Protein AF-A0A060BT10-F1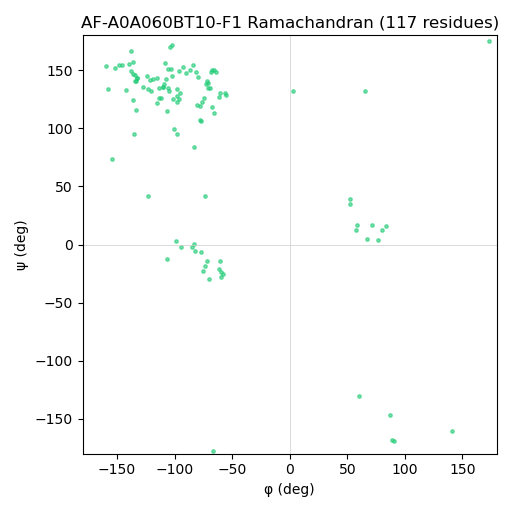 (afdb_monomer)

Secondary structure (DSSP, 8-state):
-B--TTSPPBEEEEE-SSTT-PPEEEEEE---BTTB---EEEEEEE-TTS-EEEEEEEE-GGG-EEEEEEEEEEETTEEEESSTTSPPPSS----S-----S--SS----S-SSS----

Structure (mmCIF, N/CA/C/O backbone):
data_AF-A0A060BT10-F1
#
_entry.id   AF-A0A060BT10-F1
#
loop_
_atom_site.group_PDB
_atom_site.id
_atom_site.type_symbol
_atom_site.label_atom_id
_atom_site.label_alt_id
_atom_site.label_comp_id
_atom_site.label_asym_id
_atom_site.label_entity_id
_atom_site.label_seq_id
_atom_site.pdbx_PDB_ins_code
_atom_site.Cartn_x
_atom_site.Cartn_y
_atom_site.Cartn_z
_atom_site.occupancy
_atom_site.B_iso_or_equiv
_atom_site.auth_seq_id
_atom_site.auth_comp_id
_atom_site.auth_asym_id
_atom_site.auth_atom_id
_atom_site.pdbx_PDB_model_num
ATOM 1 N N . PHE A 1 1 ? 1.376 4.383 9.179 1.00 73.88 1 PHE A N 1
ATOM 2 C CA . PHE A 1 1 ? 2.711 3.749 9.139 1.00 73.88 1 PHE A CA 1
ATOM 3 C C . PHE A 1 1 ? 3.290 3.693 10.546 1.00 73.88 1 PHE A C 1
ATOM 5 O O . PHE A 1 1 ? 3.065 4.625 11.306 1.00 73.88 1 PHE A O 1
ATOM 12 N N . SER A 1 2 ? 3.991 2.621 10.913 1.00 83.62 2 SER A N 1
ATOM 13 C CA . SER A 1 2 ? 4.729 2.526 12.177 1.00 83.62 2 SER A CA 1
ATOM 14 C C . SER A 1 2 ? 6.029 1.768 11.939 1.00 83.62 2 SER A C 1
ATOM 16 O O . SER A 1 2 ? 6.020 0.706 11.321 1.00 83.62 2 SER A O 1
ATOM 18 N N . TRP A 1 3 ? 7.133 2.310 12.446 1.00 82.75 3 TRP A N 1
ATOM 19 C CA . TRP A 1 3 ? 8.429 1.645 12.445 1.00 82.75 3 TRP A CA 1
ATOM 20 C C . TRP A 1 3 ? 9.073 1.828 13.820 1.00 82.75 3 TRP A C 1
ATOM 22 O O . TRP A 1 3 ? 9.624 2.888 14.105 1.00 82.75 3 TRP A O 1
ATOM 32 N N . PRO A 1 4 ? 8.909 0.853 14.726 1.00 82.56 4 PRO A N 1
ATOM 33 C CA . PRO A 1 4 ? 9.559 0.891 16.030 1.00 82.56 4 PRO A CA 1
ATOM 34 C C . PRO A 1 4 ? 11.079 0.752 15.885 1.00 82.56 4 PRO A C 1
ATOM 36 O O . PRO A 1 4 ? 11.542 0.051 14.983 1.00 82.56 4 PRO A O 1
ATOM 39 N N . ASN A 1 5 ? 11.850 1.346 16.801 1.00 79.25 5 ASN A N 1
ATOM 40 C CA . ASN A 1 5 ? 13.296 1.109 16.875 1.00 79.25 5 ASN A CA 1
ATOM 41 C C . ASN A 1 5 ? 13.574 -0.397 16.999 1.00 79.25 5 ASN A C 1
ATOM 43 O O . ASN A 1 5 ? 12.969 -1.066 17.835 1.00 79.25 5 ASN A O 1
ATOM 47 N N . HIS A 1 6 ? 14.457 -0.919 16.141 1.00 76.12 6 HIS A N 1
ATOM 48 C CA . HIS A 1 6 ? 14.767 -2.355 16.004 1.00 76.12 6 HIS A CA 1
ATOM 49 C C . HIS A 1 6 ? 13.564 -3.259 15.668 1.00 76.12 6 HIS A C 1
ATOM 51 O O . HIS A 1 6 ? 13.656 -4.481 15.754 1.00 76.12 6 HIS A O 1
ATOM 57 N N 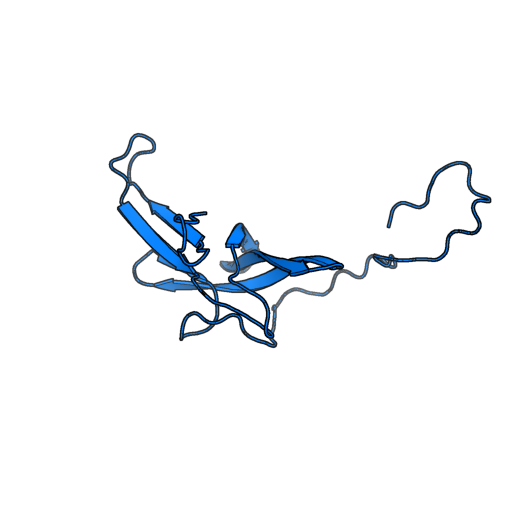. GLY A 1 7 ? 12.429 -2.672 15.285 1.00 81.62 7 GLY A N 1
ATOM 58 C CA . GLY A 1 7 ? 11.197 -3.383 14.986 1.00 81.62 7 GLY A CA 1
ATOM 59 C C . GLY A 1 7 ? 10.935 -3.539 13.495 1.00 81.62 7 GLY A C 1
ATOM 60 O O . GLY A 1 7 ? 11.582 -2.941 12.632 1.00 81.62 7 GLY A O 1
ATOM 61 N N . LYS A 1 8 ? 9.906 -4.331 13.202 1.00 86.00 8 LYS A N 1
ATOM 62 C CA . LYS A 1 8 ? 9.379 -4.506 11.853 1.00 86.00 8 LYS A CA 1
ATOM 63 C C . LYS A 1 8 ? 8.665 -3.236 11.402 1.00 86.00 8 LYS A C 1
ATOM 65 O O . LYS A 1 8 ? 7.871 -2.651 12.146 1.00 86.00 8 LYS A O 1
ATOM 70 N N . ARG A 1 9 ? 8.935 -2.819 10.169 1.00 86.56 9 ARG A N 1
ATOM 71 C CA . ARG A 1 9 ? 8.146 -1.786 9.499 1.00 86.56 9 ARG A CA 1
ATOM 72 C C . ARG A 1 9 ? 6.758 -2.364 9.194 1.00 86.56 9 ARG A C 1
ATOM 74 O O . ARG A 1 9 ? 6.634 -3.510 8.778 1.00 86.56 9 ARG A O 1
ATOM 81 N N . ARG A 1 10 ? 5.709 -1.587 9.469 1.00 90.69 10 ARG A N 1
ATOM 82 C CA . ARG A 1 10 ? 4.317 -2.044 9.355 1.00 90.69 10 ARG A CA 1
ATOM 83 C C . ARG A 1 10 ? 3.354 -0.933 8.973 1.00 90.69 10 ARG A C 1
ATOM 85 O O . ARG A 1 10 ? 3.556 0.248 9.289 1.00 90.69 10 ARG A O 1
ATOM 92 N N . GLN A 1 11 ? 2.248 -1.324 8.357 1.00 92.50 11 GLN A N 1
ATOM 93 C CA . GLN A 1 11 ? 1.109 -0.448 8.137 1.00 92.50 11 GLN A CA 1
ATOM 94 C C . GLN A 1 11 ? 0.086 -0.644 9.258 1.00 92.50 11 GLN A C 1
ATOM 96 O O . GLN A 1 11 ? -0.300 -1.759 9.604 1.00 92.50 11 GLN A O 1
ATOM 101 N N . VAL A 1 12 ? -0.353 0.473 9.830 1.00 93.62 12 VAL A N 1
ATOM 102 C CA . VAL A 1 12 ? -1.370 0.515 10.881 1.00 93.62 12 VAL A CA 1
ATOM 103 C C . VAL A 1 12 ? -2.536 1.365 10.408 1.00 93.62 12 VAL A C 1
ATOM 105 O O . VAL A 1 12 ? -2.316 2.387 9.753 1.00 93.62 12 VAL A O 1
ATOM 108 N N . CYS A 1 13 ? -3.743 0.933 10.746 1.00 95.06 13 CYS A N 1
ATOM 109 C CA . CYS A 1 13 ? -4.977 1.677 10.555 1.00 95.06 13 CYS A CA 1
ATOM 110 C C . CYS A 1 13 ? -5.486 2.135 11.921 1.00 95.06 13 CYS A C 1
ATOM 112 O O . CYS A 1 13 ? -5.423 1.375 12.892 1.00 95.06 13 CYS A O 1
ATOM 114 N N . TYR A 1 14 ? -5.966 3.374 11.974 1.00 94.69 14 TYR A N 1
ATOM 115 C CA . TYR A 1 14 ? -6.664 3.927 13.122 1.00 94.69 14 TYR A CA 1
ATOM 116 C C . TYR A 1 14 ? -8.116 4.182 12.720 1.00 94.69 14 TYR A C 1
ATOM 118 O O . TYR A 1 14 ? -8.352 4.722 11.639 1.00 94.69 14 TYR A O 1
ATOM 126 N N . ARG A 1 15 ? -9.073 3.796 13.565 1.00 94.94 15 ARG A N 1
ATOM 127 C CA . ARG A 1 15 ? -10.515 3.941 13.309 1.00 94.94 15 ARG A CA 1
ATOM 128 C C . ARG A 1 15 ? -11.205 4.521 14.539 1.00 94.94 15 ARG A C 1
ATOM 130 O O . ARG A 1 15 ? -10.861 4.145 15.654 1.00 94.94 15 ARG A O 1
ATOM 137 N N . ALA A 1 16 ? -12.162 5.414 14.326 1.00 95.19 16 ALA A N 1
ATOM 138 C CA . ALA A 1 16 ? -12.998 6.004 15.364 1.00 95.19 16 ALA A CA 1
ATOM 139 C C . ALA A 1 16 ? -14.359 6.388 14.773 1.00 95.19 16 ALA A C 1
ATOM 141 O O . ALA A 1 16 ? -14.430 6.744 13.597 1.00 95.19 16 ALA A O 1
ATOM 142 N N . ASP A 1 17 ? -15.408 6.388 15.596 1.00 95.31 17 ASP A N 1
ATOM 143 C CA . ASP A 1 17 ? -16.744 6.849 15.181 1.00 95.31 17 ASP A CA 1
ATOM 144 C C . ASP A 1 17 ? -16.830 8.380 15.093 1.00 95.31 17 ASP A C 1
ATOM 146 O O . ASP A 1 17 ? -17.670 8.940 14.390 1.00 95.31 17 ASP A O 1
ATOM 150 N N . LYS A 1 18 ? -15.946 9.079 15.814 1.00 96.12 18 LYS A N 1
ATOM 151 C CA . LYS A 1 18 ? -15.783 10.533 15.763 1.00 96.12 18 LYS A CA 1
ATOM 152 C C . LYS A 1 18 ? -14.375 10.855 15.306 1.00 96.12 18 LYS A C 1
ATOM 154 O O . LYS A 1 18 ? -13.418 10.238 15.762 1.00 96.12 18 LYS A O 1
ATOM 159 N N . ILE A 1 19 ? -14.226 11.900 14.497 1.00 94.19 19 ILE A N 1
ATOM 160 C CA . ILE A 1 19 ? -12.904 12.368 14.057 1.00 94.19 19 ILE A CA 1
ATOM 161 C C . ILE A 1 19 ? -11.999 12.787 15.231 1.00 94.19 19 ILE A C 1
ATOM 163 O O . ILE A 1 19 ? -10.776 12.749 15.126 1.00 94.19 19 ILE A O 1
ATOM 167 N N . THR A 1 20 ? -12.585 13.142 16.376 1.00 96.75 20 THR A N 1
ATOM 168 C CA . THR A 1 20 ? -11.869 13.463 17.618 1.00 96.75 20 THR A CA 1
ATOM 169 C C . THR A 1 20 ? -11.524 12.235 18.467 1.00 96.75 20 THR A C 1
ATOM 171 O O . THR A 1 20 ? -10.865 12.374 19.494 1.00 96.75 20 THR A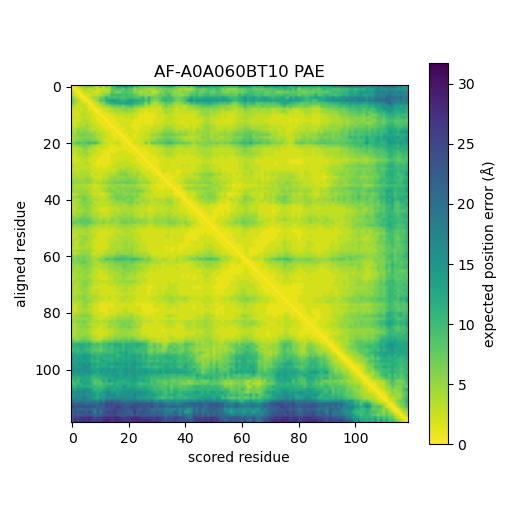 O 1
ATOM 174 N N . GLY A 1 21 ? -11.929 11.036 18.049 1.00 94.94 21 GLY A N 1
ATOM 175 C CA . GLY A 1 21 ? -11.677 9.790 18.759 1.00 94.94 21 GLY A CA 1
ATOM 176 C C . GLY A 1 21 ? -12.753 9.421 19.793 1.00 94.94 21 GLY A C 1
ATOM 177 O O . GLY A 1 21 ? -13.831 10.024 19.826 1.00 94.94 21 GLY A O 1
ATOM 178 N N . PRO A 1 22 ? -12.468 8.421 20.647 1.00 96.38 22 PRO A N 1
ATOM 179 C CA . PRO A 1 22 ? -11.195 7.696 20.759 1.00 96.38 22 PRO A CA 1
ATOM 180 C C . PRO A 1 22 ? -10.893 6.821 19.532 1.00 96.38 22 PRO A C 1
ATOM 182 O O . PRO A 1 22 ? -11.806 6.316 18.888 1.00 96.38 22 PRO A O 1
ATOM 185 N N . TYR A 1 23 ? -9.606 6.656 19.209 1.00 96.56 23 TYR A N 1
ATOM 186 C CA . TYR A 1 23 ? -9.158 5.837 18.079 1.00 96.56 23 TYR A CA 1
ATOM 187 C C . TYR A 1 23 ? -8.722 4.443 18.526 1.00 96.56 23 TYR A C 1
ATOM 189 O O . TYR A 1 23 ? -7.828 4.294 19.360 1.00 96.56 23 TYR A O 1
ATOM 197 N N . GLU A 1 24 ? -9.281 3.425 17.885 1.00 96.81 24 GLU A N 1
ATOM 198 C CA . GLU A 1 24 ? -8.762 2.062 17.900 1.00 96.81 24 GLU A CA 1
ATOM 199 C C . GLU A 1 24 ? -7.629 1.930 16.881 1.00 96.81 24 GLU A C 1
ATOM 201 O O . GLU A 1 24 ? -7.652 2.572 15.831 1.00 96.81 24 GLU A O 1
ATOM 206 N N . LYS A 1 25 ? -6.646 1.069 17.158 1.00 94.62 25 LYS A N 1
ATOM 207 C CA . LYS A 1 25 ? -5.487 0.832 16.288 1.00 94.62 25 LYS A CA 1
ATOM 208 C C . LYS A 1 25 ? -5.391 -0.642 15.918 1.00 94.62 25 LYS A C 1
ATOM 210 O O . LYS A 1 25 ? -5.385 -1.493 16.803 1.00 94.62 25 LYS A O 1
ATOM 215 N N . LYS A 1 26 ? -5.160 -0.936 14.637 1.00 95.88 26 LYS A N 1
ATOM 216 C CA . LYS A 1 26 ? -4.855 -2.291 14.153 1.00 95.88 26 LYS A CA 1
ATOM 217 C C . LYS A 1 26 ? -3.660 -2.303 13.208 1.00 95.88 26 LYS A C 1
ATOM 219 O O . LYS A 1 26 ? -3.471 -1.376 12.421 1.00 95.88 26 LYS A O 1
ATOM 224 N N . VAL A 1 27 ? -2.844 -3.354 13.284 1.00 94.81 27 VAL A N 1
ATOM 225 C CA . VAL A 1 27 ? -1.831 -3.651 12.260 1.00 94.81 27 VAL A CA 1
ATOM 226 C C . VAL A 1 27 ? -2.550 -4.291 11.079 1.00 94.81 27 VAL A C 1
ATOM 228 O O . VAL A 1 27 ? -3.191 -5.324 11.240 1.00 94.81 27 VAL A O 1
ATOM 231 N N . ILE A 1 28 ? -2.473 -3.651 9.914 1.00 95.06 28 ILE A N 1
ATOM 232 C CA . ILE A 1 28 ? -3.156 -4.105 8.694 1.00 95.06 28 ILE A CA 1
ATOM 233 C C . ILE A 1 28 ? -2.198 -4.712 7.663 1.00 95.06 28 ILE A C 1
ATOM 235 O O . ILE A 1 28 ? -2.661 -5.319 6.705 1.00 95.06 28 ILE A O 1
ATOM 239 N N . MET A 1 29 ? -0.886 -4.533 7.855 1.00 93.31 29 MET A N 1
ATOM 240 C CA . MET A 1 29 ? 0.181 -5.157 7.070 1.00 93.31 29 MET A CA 1
ATOM 241 C C . MET A 1 29 ? 1.480 -5.168 7.873 1.00 93.31 29 MET A C 1
ATOM 243 O O . MET A 1 29 ? 1.867 -4.134 8.423 1.00 93.31 29 MET A O 1
ATOM 247 N N . GLU A 1 30 ? 2.174 -6.298 7.891 1.00 93.69 30 GLU A N 1
ATOM 248 C CA . GLU A 1 30 ? 3.516 -6.451 8.457 1.00 93.69 30 GLU A CA 1
ATOM 249 C C . GLU A 1 30 ? 4.205 -7.619 7.742 1.00 93.69 30 GLU A C 1
ATOM 251 O O . GLU A 1 30 ? 4.323 -8.710 8.289 1.00 93.69 30 GLU A O 1
ATOM 256 N N . ASP A 1 31 ? 4.616 -7.396 6.493 1.00 93.56 31 ASP A N 1
ATOM 257 C CA . ASP A 1 31 ? 5.179 -8.454 5.653 1.00 93.56 31 ASP A CA 1
ATOM 258 C C . ASP A 1 31 ? 6.450 -8.013 4.927 1.00 93.56 31 ASP A C 1
ATOM 260 O O . ASP A 1 31 ? 6.542 -6.878 4.450 1.00 93.56 31 ASP A O 1
ATOM 264 N N . SER A 1 32 ? 7.416 -8.927 4.842 1.00 92.00 32 SER A N 1
ATOM 265 C CA . SER A 1 32 ? 8.614 -8.822 4.008 1.00 92.00 32 SER A CA 1
ATOM 266 C C . SER A 1 32 ? 8.394 -9.594 2.716 1.00 92.00 32 SER A C 1
ATOM 268 O O . SER A 1 32 ? 7.986 -10.749 2.751 1.00 92.00 32 SER A O 1
ATOM 270 N N . TYR A 1 33 ? 8.736 -9.002 1.578 1.00 93.94 33 TYR A N 1
ATOM 271 C CA . TYR A 1 33 ? 8.378 -9.564 0.281 1.00 93.94 33 TYR A CA 1
ATOM 272 C C . TYR A 1 33 ? 9.570 -9.589 -0.678 1.00 93.94 33 TYR A C 1
ATOM 274 O O . TYR A 1 33 ? 10.383 -8.665 -0.687 1.00 93.94 33 TYR A O 1
ATOM 282 N N . ALA A 1 34 ? 9.661 -10.638 -1.502 1.00 91.75 34 ALA A N 1
ATOM 283 C CA . ALA A 1 34 ? 10.676 -10.801 -2.549 1.00 91.75 34 ALA A CA 1
ATOM 284 C C . ALA A 1 34 ? 12.136 -10.631 -2.067 1.00 91.75 34 ALA A C 1
ATOM 286 O O . ALA A 1 34 ? 12.970 -10.090 -2.787 1.00 91.75 34 ALA A O 1
ATOM 287 N N . GLY A 1 35 ? 12.441 -11.063 -0.838 1.00 91.56 35 GLY A N 1
ATOM 288 C CA . GLY A 1 35 ? 13.781 -10.947 -0.244 1.00 91.56 35 GLY A CA 1
ATOM 289 C C . GLY A 1 35 ? 14.146 -9.547 0.264 1.00 91.56 35 GLY A C 1
ATOM 290 O O . GLY A 1 35 ? 15.258 -9.350 0.745 1.00 91.56 35 GLY A O 1
ATOM 291 N N . PHE A 1 36 ? 13.223 -8.583 0.200 1.00 92.44 36 PHE A N 1
ATOM 292 C CA . PHE A 1 36 ? 13.418 -7.218 0.686 1.00 92.44 36 PHE A CA 1
ATOM 293 C C . PHE A 1 36 ? 12.663 -6.969 1.996 1.00 92.44 36 PHE A C 1
ATOM 295 O O . PHE A 1 36 ? 11.611 -7.577 2.241 1.00 92.44 36 PHE A O 1
ATOM 302 N N . PRO A 1 37 ? 13.168 -6.061 2.851 1.00 90.50 37 PRO A N 1
ATOM 303 C CA . PRO A 1 37 ? 12.545 -5.784 4.132 1.00 90.50 37 PRO A CA 1
ATOM 304 C C . PRO A 1 37 ? 11.149 -5.184 3.950 1.00 90.50 37 PRO A C 1
ATOM 306 O O . PRO A 1 37 ? 10.869 -4.485 2.980 1.00 90.50 37 PRO A O 1
ATOM 309 N N . TYR A 1 38 ? 10.300 -5.508 4.920 1.00 89.56 38 TYR A N 1
ATOM 310 C CA . TYR A 1 38 ? 8.986 -4.961 5.248 1.00 89.56 38 TYR A CA 1
ATOM 311 C C . TYR A 1 38 ? 8.386 -3.864 4.354 1.00 89.56 38 TYR A C 1
ATOM 313 O O . TYR A 1 38 ? 8.972 -2.804 4.131 1.00 89.56 38 TYR A O 1
ATOM 321 N N . VAL A 1 39 ? 7.126 -4.049 3.975 1.00 89.62 39 VAL A N 1
ATOM 322 C CA . VAL A 1 39 ? 6.352 -3.048 3.231 1.00 89.62 39 VAL A CA 1
ATOM 323 C C . VAL A 1 39 ? 5.665 -2.044 4.163 1.00 89.62 39 VAL A C 1
ATOM 325 O O . VAL A 1 39 ? 5.294 -2.345 5.299 1.00 89.62 39 VAL A O 1
ATOM 328 N N . GLY A 1 40 ? 5.462 -0.814 3.698 1.00 90.31 40 GLY A N 1
ATOM 329 C CA . GLY A 1 40 ? 4.659 0.170 4.428 1.00 90.31 40 GLY A CA 1
ATOM 330 C C . GLY A 1 40 ? 4.705 1.546 3.783 1.00 90.31 40 GLY A C 1
ATOM 331 O O . GLY A 1 40 ? 5.493 1.758 2.871 1.00 90.31 40 GLY A O 1
ATOM 332 N N . GLN A 1 41 ? 3.926 2.496 4.311 1.00 87.19 41 GLN A N 1
ATOM 333 C CA . GLN A 1 41 ? 3.713 3.827 3.722 1.00 87.19 41 GLN A CA 1
ATOM 334 C C . GLN A 1 41 ? 2.988 3.741 2.371 1.00 87.19 41 GLN A C 1
ATOM 336 O O . GLN A 1 41 ? 3.344 2.950 1.506 1.00 87.19 41 GLN A O 1
ATOM 341 N N . GLY A 1 42 ? 1.957 4.565 2.202 1.00 91.50 42 GLY A N 1
ATOM 342 C CA . GLY A 1 42 ? 1.080 4.528 1.038 1.00 91.50 42 GLY A CA 1
ATOM 343 C C . GLY A 1 42 ? -0.370 4.779 1.430 1.00 91.50 42 GLY A C 1
ATOM 344 O O . GLY A 1 42 ? -0.636 5.307 2.515 1.00 91.50 42 GLY A O 1
ATOM 345 N N . CYS A 1 43 ? -1.289 4.381 0.561 1.00 92.94 43 CYS A N 1
ATOM 346 C CA . CYS A 1 43 ? -2.724 4.587 0.727 1.00 92.94 43 CYS A CA 1
ATOM 347 C C . CYS A 1 43 ? -3.521 3.344 0.317 1.00 92.94 43 CYS A C 1
ATOM 349 O O . CYS A 1 43 ? -2.990 2.420 -0.304 1.00 92.94 43 CYS A O 1
ATOM 351 N N . ILE A 1 44 ? -4.800 3.337 0.691 1.00 94.44 44 ILE A N 1
ATOM 352 C CA . ILE A 1 44 ? -5.802 2.458 0.091 1.00 94.44 44 ILE A CA 1
ATOM 353 C C . ILE A 1 44 ? -6.644 3.277 -0.886 1.00 94.44 44 ILE A C 1
ATOM 355 O O . ILE A 1 44 ? -6.878 4.462 -0.648 1.00 94.44 44 ILE A O 1
ATOM 359 N N . ILE A 1 45 ? -7.058 2.645 -1.973 1.00 94.19 45 ILE A N 1
ATOM 360 C CA . ILE A 1 45 ? -7.882 3.219 -3.036 1.00 94.19 45 ILE A CA 1
ATOM 361 C C . ILE A 1 45 ? -8.992 2.229 -3.377 1.00 94.19 45 ILE A C 1
ATOM 363 O O . ILE A 1 45 ? -8.775 1.017 -3.310 1.00 94.19 45 ILE A O 1
ATOM 367 N N . ASP A 1 46 ? -10.161 2.733 -3.740 1.00 94.19 46 ASP A N 1
ATOM 368 C CA . ASP A 1 46 ? -11.283 1.944 -4.229 1.00 94.19 46 ASP A CA 1
ATOM 369 C C . ASP A 1 46 ? -11.511 2.158 -5.729 1.00 94.19 46 ASP A C 1
ATOM 371 O O . ASP A 1 46 ? -11.090 3.155 -6.321 1.00 94.19 46 ASP A O 1
ATOM 375 N N . ASP A 1 47 ? -12.143 1.173 -6.365 1.00 91.12 47 ASP A N 1
ATOM 376 C CA . ASP A 1 47 ? -12.655 1.298 -7.724 1.00 91.12 47 ASP A CA 1
ATOM 377 C C . ASP A 1 47 ? -14.181 1.471 -7.755 1.00 91.12 47 ASP A C 1
ATOM 379 O O . ASP A 1 47 ? -14.889 1.272 -6.768 1.00 91.12 47 ASP A O 1
ATOM 383 N N . LYS A 1 48 ? -14.714 1.797 -8.939 1.00 90.62 48 LYS A N 1
ATOM 384 C CA . LYS A 1 48 ? -16.159 1.976 -9.165 1.00 90.62 48 LYS A CA 1
ATOM 385 C C . LYS A 1 48 ? -17.009 0.724 -8.892 1.00 90.62 48 LYS A C 1
ATOM 387 O O . LYS A 1 48 ? -18.230 0.827 -8.857 1.00 90.62 48 LYS A O 1
ATOM 392 N N . ASN A 1 49 ? -16.383 -0.446 -8.767 1.00 90.25 49 ASN A N 1
ATOM 393 C CA . ASN A 1 49 ? -17.046 -1.720 -8.508 1.00 90.25 49 ASN A CA 1
ATOM 394 C C . ASN A 1 49 ? -16.990 -2.095 -7.014 1.00 90.25 49 ASN A C 1
ATOM 396 O O . ASN A 1 49 ? -17.448 -3.173 -6.643 1.00 90.25 49 ASN A O 1
ATOM 400 N N . GLY A 1 50 ? -16.428 -1.230 -6.160 1.00 91.19 50 GLY A N 1
ATOM 401 C CA . GLY A 1 50 ? -16.304 -1.459 -4.723 1.00 91.19 50 GLY A CA 1
ATOM 402 C C . GLY A 1 50 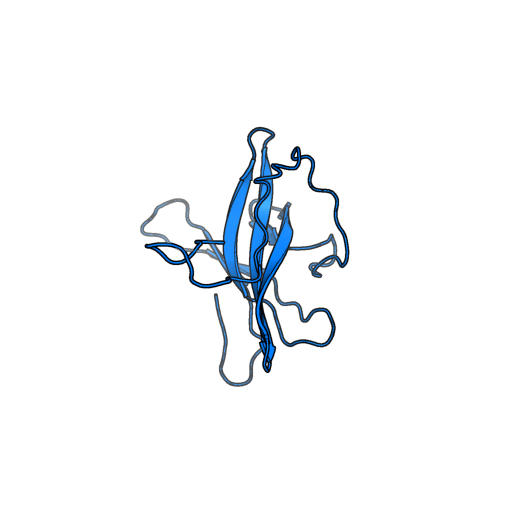? -15.141 -2.371 -4.326 1.00 91.19 50 GLY A C 1
ATOM 403 O O . GLY A 1 50 ? -15.081 -2.796 -3.170 1.00 91.19 50 GLY A O 1
ATOM 404 N N . ASN A 1 51 ? -14.209 -2.677 -5.238 1.00 93.00 51 ASN A N 1
ATOM 405 C CA . ASN A 1 51 ? -12.978 -3.369 -4.859 1.00 93.00 51 ASN A CA 1
ATOM 406 C C . ASN A 1 51 ? -11.989 -2.372 -4.261 1.00 93.00 51 ASN A C 1
ATOM 408 O O . ASN A 1 51 ? -11.877 -1.241 -4.728 1.00 93.00 51 ASN A O 1
ATOM 412 N N . TRP A 1 52 ? -11.228 -2.821 -3.267 1.00 94.69 52 TRP A N 1
ATOM 413 C CA . TRP A 1 52 ? -10.232 -2.003 -2.587 1.00 94.69 52 TRP A CA 1
ATOM 414 C C . TRP A 1 52 ? -8.825 -2.545 -2.822 1.00 94.69 52 TRP A C 1
ATOM 416 O O . TRP A 1 52 ? -8.596 -3.757 -2.813 1.00 94.69 52 TRP A O 1
ATOM 426 N N . TYR A 1 53 ? -7.866 -1.635 -2.961 1.00 94.19 53 TYR A N 1
ATOM 427 C CA . TYR A 1 53 ? -6.465 -1.950 -3.204 1.00 94.19 53 TYR A CA 1
ATOM 428 C C . TYR A 1 53 ? -5.561 -1.089 -2.332 1.00 94.19 53 TYR A C 1
ATOM 430 O O . TYR A 1 53 ? -5.864 0.065 -2.044 1.00 94.19 53 TYR A O 1
ATOM 438 N N . GLY A 1 54 ? -4.430 -1.647 -1.917 1.00 94.31 54 GLY A N 1
ATOM 439 C CA . GLY A 1 54 ? -3.364 -0.914 -1.255 1.00 94.31 54 GLY A CA 1
ATOM 440 C C . GLY A 1 54 ? -2.239 -0.619 -2.227 1.00 94.31 54 GLY A C 1
ATOM 441 O O . GLY A 1 54 ? -1.682 -1.552 -2.803 1.00 94.31 54 GLY A O 1
ATOM 442 N N . LEU A 1 55 ? -1.878 0.656 -2.355 1.00 94.38 55 LEU A N 1
ATOM 443 C CA . LEU A 1 55 ? -0.664 1.096 -3.032 1.00 94.38 55 LEU A CA 1
ATOM 444 C C . LEU A 1 55 ? 0.384 1.424 -1.966 1.00 94.38 55 LEU A C 1
ATOM 446 O O . LEU A 1 55 ? 0.330 2.484 -1.339 1.00 94.38 55 LEU A O 1
ATOM 450 N N . ILE A 1 56 ? 1.301 0.488 -1.725 1.00 94.69 56 ILE A N 1
ATOM 451 C CA . ILE A 1 56 ? 2.251 0.511 -0.603 1.00 94.69 56 ILE A CA 1
ATOM 452 C C . ILE A 1 56 ? 3.686 0.425 -1.123 1.00 94.69 56 ILE A C 1
ATOM 454 O O . ILE A 1 56 ? 3.947 -0.271 -2.095 1.00 94.69 56 ILE A O 1
ATOM 458 N N . PHE A 1 57 ? 4.637 1.094 -0.473 1.00 93.88 57 PHE A N 1
ATOM 459 C CA . PHE A 1 57 ? 6.034 1.102 -0.911 1.00 93.88 57 PHE A CA 1
ATOM 460 C C . PHE A 1 57 ? 6.907 0.074 -0.180 1.00 93.88 57 PHE A C 1
ATOM 462 O O . PHE A 1 57 ? 6.708 -0.222 1.004 1.00 93.88 57 PHE A O 1
ATOM 469 N N . GLN A 1 58 ? 7.924 -0.418 -0.887 1.00 94.31 58 GLN A N 1
ATOM 470 C CA . GLN A 1 58 ? 8.978 -1.279 -0.355 1.00 94.31 58 GLN A CA 1
ATOM 471 C C . GLN A 1 58 ? 10.358 -0.717 -0.698 1.00 94.31 58 GLN A C 1
ATOM 473 O O . GLN A 1 58 ? 10.604 -0.333 -1.842 1.00 94.31 58 GLN A O 1
ATOM 478 N N . ASP A 1 59 ? 11.269 -0.704 0.273 1.00 92.00 59 ASP A N 1
ATOM 479 C CA . ASP A 1 59 ? 12.660 -0.306 0.049 1.00 92.00 59 ASP A CA 1
ATOM 480 C C . ASP A 1 59 ? 13.419 -1.446 -0.663 1.00 92.00 59 ASP A C 1
ATOM 482 O O . ASP A 1 59 ? 13.468 -2.570 -0.160 1.00 92.00 59 ASP A O 1
ATOM 486 N N . ARG A 1 60 ? 14.015 -1.172 -1.833 1.00 93.12 60 ARG A N 1
ATOM 487 C CA . ARG A 1 60 ? 14.735 -2.157 -2.667 1.00 93.12 60 ARG A CA 1
ATOM 488 C C . ARG A 1 60 ? 16.187 -1.771 -2.961 1.00 93.12 60 ARG A C 1
ATOM 490 O O . ARG A 1 60 ? 16.687 -1.938 -4.073 1.00 93.12 60 ARG A O 1
ATOM 497 N N . GLY A 1 61 ? 16.881 -1.254 -1.949 1.00 91.12 61 GLY A N 1
ATOM 498 C CA . GLY A 1 61 ? 18.299 -0.899 -2.052 1.00 91.12 61 GLY A CA 1
ATOM 499 C C . GLY A 1 61 ? 18.554 0.162 -3.126 1.00 91.12 61 GLY A C 1
ATOM 500 O O . GLY A 1 61 ? 17.872 1.183 -3.153 1.00 91.12 61 GLY A O 1
ATOM 501 N N . GLY A 1 62 ? 19.520 -0.084 -4.017 1.00 89.94 62 GLY A N 1
ATOM 502 C CA . GLY A 1 62 ? 19.958 0.879 -5.039 1.00 89.94 62 GLY A CA 1
ATOM 503 C C . GLY A 1 62 ? 18.887 1.303 -6.052 1.00 89.94 62 GLY A C 1
ATOM 504 O O . GLY A 1 62 ? 18.997 2.380 -6.624 1.00 89.94 62 GLY A O 1
ATOM 505 N N . VAL A 1 63 ? 17.824 0.510 -6.234 1.00 91.50 63 VAL A N 1
ATOM 506 C CA . VAL A 1 63 ? 16.667 0.878 -7.077 1.00 91.50 63 VAL A CA 1
ATOM 507 C C . VAL A 1 63 ? 15.783 1.937 -6.396 1.00 91.50 63 VAL A C 1
ATOM 509 O O . VAL A 1 63 ? 14.995 2.616 -7.049 1.00 91.50 63 VAL A O 1
ATOM 512 N N . GLY A 1 64 ? 15.909 2.107 -5.079 1.00 91.81 64 GLY A N 1
ATOM 513 C CA . GLY A 1 64 ? 15.066 2.992 -4.284 1.00 91.81 64 GLY A CA 1
ATOM 514 C C . GLY A 1 64 ? 13.787 2.307 -3.806 1.00 91.81 64 GLY A C 1
ATOM 515 O O . GLY A 1 64 ? 13.779 1.116 -3.490 1.00 91.81 64 GLY A O 1
ATOM 516 N N . ARG A 1 65 ? 12.698 3.076 -3.695 1.00 93.12 65 ARG A N 1
ATOM 517 C CA . ARG A 1 65 ? 11.404 2.592 -3.190 1.00 93.12 65 ARG A CA 1
ATOM 518 C C . ARG A 1 65 ? 10.474 2.243 -4.336 1.00 93.12 65 ARG A C 1
ATOM 520 O O . ARG A 1 65 ? 10.155 3.104 -5.147 1.00 93.12 65 ARG A O 1
ATOM 527 N N . VAL A 1 66 ? 10.002 1.003 -4.358 1.00 93.69 66 VAL A N 1
ATOM 528 C CA . VAL A 1 66 ? 9.143 0.484 -5.427 1.00 93.69 66 VAL A CA 1
ATOM 529 C C . VAL A 1 66 ? 7.699 0.377 -4.926 1.00 93.69 66 VAL A C 1
ATOM 531 O O . VAL A 1 66 ? 7.494 -0.103 -3.806 1.00 93.69 66 VAL A O 1
ATOM 534 N N . PRO A 1 67 ? 6.699 0.828 -5.708 1.00 93.69 67 PRO A N 1
ATOM 535 C CA . PRO A 1 67 ? 5.296 0.640 -5.367 1.00 93.69 67 PRO A CA 1
ATOM 536 C C . PRO A 1 67 ? 4.875 -0.823 -5.545 1.00 93.69 67 PRO A C 1
ATOM 538 O O . PRO A 1 67 ? 5.242 -1.487 -6.512 1.00 93.69 67 PRO A O 1
ATOM 541 N N . LEU A 1 68 ? 4.057 -1.306 -4.619 1.00 93.94 68 LEU A N 1
ATOM 542 C CA . LEU A 1 68 ? 3.398 -2.602 -4.638 1.00 93.94 68 LEU A CA 1
ATOM 543 C C . LEU A 1 68 ? 1.894 -2.369 -4.591 1.00 93.94 68 LEU A C 1
ATOM 545 O O . LEU A 1 68 ? 1.406 -1.605 -3.755 1.00 93.94 68 LEU A O 1
ATOM 549 N N . LEU A 1 69 ? 1.174 -3.048 -5.477 1.00 92.69 69 LEU A N 1
ATOM 550 C CA . LEU A 1 69 ? -0.278 -3.008 -5.547 1.00 92.69 69 LE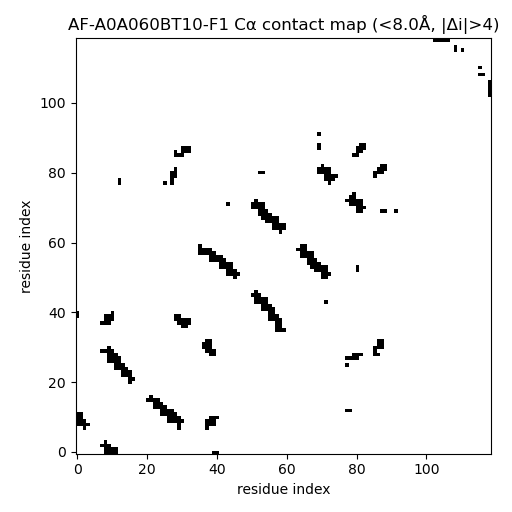U A CA 1
ATOM 551 C C . LEU A 1 69 ? -0.830 -4.369 -5.131 1.00 92.69 69 LEU A C 1
ATOM 553 O O . LEU A 1 69 ? -0.422 -5.399 -5.662 1.00 92.69 69 LEU A O 1
ATOM 557 N N . MET A 1 70 ? -1.731 -4.375 -4.156 1.00 92.88 70 MET A N 1
ATOM 558 C CA . MET A 1 70 ? -2.280 -5.598 -3.566 1.00 92.88 70 MET A CA 1
ATOM 559 C C . MET A 1 70 ? -3.746 -5.398 -3.175 1.00 92.88 70 MET A C 1
ATOM 561 O O . MET A 1 70 ? -4.145 -4.262 -2.914 1.00 92.88 70 MET A O 1
ATOM 565 N N . PRO A 1 71 ? -4.556 -6.466 -3.105 1.00 93.06 71 PRO A N 1
ATOM 566 C CA . PRO A 1 71 ? -5.940 -6.345 -2.670 1.00 93.06 71 PRO A CA 1
ATOM 567 C C . PRO A 1 71 ? -6.031 -5.927 -1.197 1.00 93.06 71 PRO A C 1
ATOM 569 O O . PRO A 1 71 ? -5.179 -6.271 -0.371 1.00 93.06 71 PRO A O 1
ATOM 572 N N . VAL A 1 72 ? -7.103 -5.210 -0.875 1.00 95.31 72 VAL A N 1
ATOM 573 C CA . VAL A 1 72 ? -7.569 -4.962 0.489 1.00 95.31 72 VAL A CA 1
ATOM 574 C C . VAL A 1 72 ? -8.785 -5.841 0.737 1.00 95.31 72 VAL A C 1
ATOM 576 O O . VAL A 1 72 ? -9.725 -5.886 -0.055 1.00 95.31 72 VAL A O 1
ATOM 579 N N . ARG A 1 73 ? -8.778 -6.529 1.872 1.00 93.88 73 ARG A N 1
ATOM 580 C CA . ARG A 1 73 ? -9.866 -7.378 2.339 1.00 93.88 73 ARG A CA 1
ATOM 581 C C . ARG A 1 73 ? -10.456 -6.758 3.592 1.00 93.88 73 ARG A C 1
ATOM 583 O O . ARG A 1 73 ? -9.744 -6.519 4.564 1.00 93.88 73 ARG A O 1
ATOM 590 N N . TRP A 1 74 ? -11.759 -6.534 3.588 1.00 94.62 74 TRP A N 1
ATOM 591 C CA . TRP A 1 74 ? -12.460 -6.067 4.775 1.00 94.62 74 TRP A CA 1
ATOM 592 C C . TRP A 1 74 ? -12.740 -7.249 5.707 1.00 94.62 74 TRP A C 1
ATOM 594 O O . TRP A 1 74 ? -13.392 -8.217 5.325 1.00 94.62 74 TRP A O 1
ATOM 604 N N . THR A 1 75 ? -12.212 -7.197 6.929 1.00 95.31 75 THR A N 1
ATOM 605 C CA . THR A 1 75 ? -12.423 -8.220 7.966 1.00 95.31 75 THR A CA 1
ATOM 606 C C . THR A 1 75 ? -12.763 -7.521 9.273 1.00 95.31 75 THR A C 1
ATOM 608 O O . THR A 1 75 ? -11.957 -6.740 9.781 1.00 95.31 75 THR A O 1
ATOM 611 N N . ASP A 1 76 ? -13.976 -7.741 9.781 1.00 94.50 76 ASP A N 1
ATOM 612 C CA . ASP A 1 76 ? -14.511 -7.078 10.982 1.00 94.50 76 ASP A CA 1
ATOM 613 C C . ASP A 1 76 ? -14.407 -5.540 10.915 1.00 94.50 76 ASP A C 1
ATOM 615 O O . ASP A 1 76 ? -14.030 -4.851 11.869 1.00 94.50 76 ASP A O 1
ATOM 619 N N . GLY A 1 77 ? -14.667 -4.989 9.724 1.00 94.50 77 GLY A N 1
ATOM 620 C CA . GLY A 1 77 ? -14.568 -3.554 9.449 1.00 94.50 77 GLY A CA 1
ATOM 621 C C . GLY A 1 77 ? -13.136 -3.003 9.410 1.00 94.50 77 GLY A C 1
ATOM 622 O O . GLY A 1 77 ? -12.961 -1.790 9.522 1.00 94.50 77 GLY A O 1
ATOM 623 N N . TRP A 1 78 ? -12.117 -3.859 9.278 1.00 96.69 78 TRP A N 1
ATOM 624 C CA . TRP A 1 78 ? -10.718 -3.457 9.106 1.00 96.69 78 TRP A CA 1
ATOM 625 C C . TRP A 1 78 ? -10.204 -3.758 7.691 1.00 96.69 78 TRP A C 1
ATOM 627 O O . TRP A 1 78 ? -10.423 -4.871 7.208 1.00 96.69 78 TRP A O 1
ATOM 637 N N . PRO A 1 79 ? -9.479 -2.823 7.046 1.00 96.56 79 PRO A N 1
ATOM 638 C CA . PRO A 1 79 ? -8.937 -3.004 5.701 1.00 96.56 79 PRO A CA 1
ATOM 639 C C . PRO A 1 79 ? -7.605 -3.767 5.752 1.00 96.56 79 PRO A C 1
ATOM 641 O O . PRO A 1 79 ? -6.528 -3.171 5.780 1.00 96.56 79 PRO A O 1
ATOM 644 N N . MET A 1 80 ? -7.669 -5.094 5.800 1.00 96.56 80 MET A N 1
ATOM 645 C CA . MET A 1 80 ? -6.493 -5.965 5.839 1.00 96.56 80 MET A CA 1
ATOM 646 C C . MET A 1 80 ? -5.836 -6.025 4.456 1.00 96.56 80 MET A C 1
ATOM 648 O O . MET A 1 80 ? -6.500 -6.337 3.470 1.00 96.56 80 MET A O 1
ATOM 652 N N . LEU A 1 81 ? -4.540 -5.732 4.370 1.00 95.00 81 LEU A N 1
ATOM 653 C CA . LEU A 1 81 ? -3.796 -5.729 3.108 1.00 95.00 81 LEU A CA 1
ATOM 654 C C . LEU A 1 81 ? -3.195 -7.109 2.817 1.00 95.00 81 LEU A C 1
ATOM 656 O O . LEU A 1 81 ? -2.777 -7.816 3.733 1.00 95.00 81 LEU A O 1
ATOM 660 N N . GLY A 1 82 ? -3.099 -7.453 1.532 1.00 92.88 82 GLY A N 1
ATOM 661 C CA . GLY A 1 82 ? -2.462 -8.688 1.074 1.00 92.88 82 GLY A CA 1
ATOM 662 C C . GLY A 1 82 ? -3.422 -9.874 0.954 1.00 92.88 82 GLY A C 1
ATOM 663 O O . GLY A 1 82 ? -4.650 -9.741 0.992 1.00 92.88 82 GLY A O 1
ATOM 664 N N . ASP 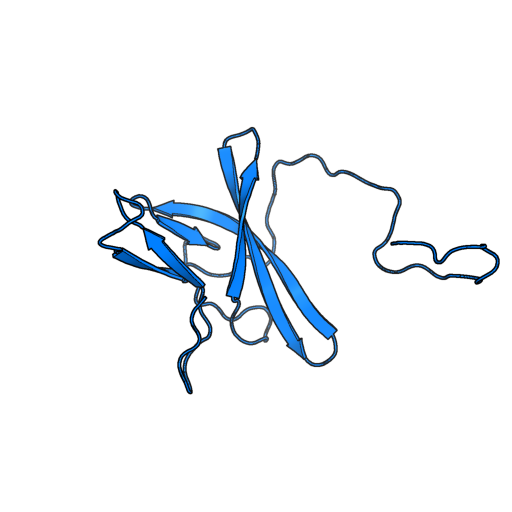A 1 83 ? -2.849 -11.060 0.770 1.00 92.38 83 ASP A N 1
ATOM 665 C CA . ASP A 1 83 ? -3.584 -12.315 0.642 1.00 92.38 83 ASP A CA 1
ATOM 666 C C . ASP A 1 83 ? -4.295 -12.710 1.952 1.00 92.38 83 ASP A C 1
ATOM 668 O O . ASP A 1 83 ? -4.255 -11.987 2.950 1.00 92.38 83 ASP A O 1
ATOM 672 N N . ARG A 1 84 ? -4.971 -13.867 1.975 1.00 90.81 84 ARG A N 1
ATOM 673 C CA . ARG A 1 84 ? -5.702 -14.357 3.165 1.00 90.81 84 ARG A CA 1
ATOM 674 C C . ARG A 1 84 ? -4.824 -14.514 4.411 1.00 90.81 84 ARG A C 1
ATOM 676 O O . ARG A 1 84 ? -5.350 -14.400 5.513 1.00 90.81 84 ARG A O 1
ATOM 683 N N . ASN A 1 85 ? -3.525 -14.714 4.226 1.00 91.25 85 ASN A N 1
ATOM 684 C CA . ASN A 1 85 ? -2.538 -14.879 5.286 1.00 91.25 85 ASN A CA 1
ATOM 685 C C . ASN A 1 85 ? -1.849 -13.552 5.659 1.00 91.25 85 ASN A C 1
ATOM 687 O O . ASN A 1 85 ? -1.048 -13.529 6.586 1.00 91.25 85 ASN A O 1
ATOM 691 N N . GLY A 1 86 ? -2.173 -12.453 4.969 1.00 90.62 86 GLY A N 1
ATOM 692 C CA . GLY A 1 86 ? -1.575 -11.137 5.193 1.00 90.62 86 GLY A CA 1
ATOM 693 C C . GLY A 1 86 ? -0.240 -10.934 4.478 1.00 90.62 86 GLY A C 1
ATOM 694 O O . GLY A 1 86 ? 0.480 -10.002 4.825 1.00 90.62 86 GLY A O 1
ATOM 695 N N . HIS A 1 87 ? 0.091 -11.777 3.495 1.00 93.69 87 HIS A N 1
ATOM 696 C CA . HIS A 1 87 ? 1.307 -11.630 2.698 1.00 93.69 87 HIS A CA 1
ATOM 697 C C . HIS A 1 87 ? 1.052 -10.824 1.428 1.00 93.69 87 HIS A C 1
ATOM 699 O O . HIS A 1 87 ? -0.047 -10.831 0.864 1.00 93.69 87 HIS A O 1
ATOM 705 N N . VAL A 1 88 ? 2.090 -10.160 0.929 1.00 92.94 88 VAL A N 1
ATOM 706 C CA . VAL A 1 88 ? 2.058 -9.544 -0.398 1.00 92.94 88 VAL A CA 1
ATOM 707 C C . VAL A 1 88 ? 1.988 -10.655 -1.455 1.00 92.94 88 VAL A C 1
ATOM 709 O O . VAL A 1 88 ? 2.913 -11.467 -1.551 1.00 92.94 88 VAL A O 1
ATOM 712 N N . PRO A 1 89 ? 0.923 -10.720 -2.274 1.00 92.81 89 PRO A N 1
ATOM 713 C CA . PRO A 1 89 ? 0.823 -11.739 -3.305 1.00 92.81 89 PRO A CA 1
ATOM 714 C C . PRO A 1 89 ? 1.819 -11.453 -4.434 1.00 92.81 89 PRO A C 1
ATOM 716 O O . PRO A 1 89 ? 1.977 -10.310 -4.863 1.00 92.81 89 PRO A O 1
ATOM 719 N N . ALA A 1 90 ? 2.469 -12.500 -4.950 1.00 91.25 90 ALA A N 1
ATOM 720 C CA . ALA A 1 90 ? 3.448 -12.341 -6.026 1.00 91.25 90 ALA A CA 1
ATOM 721 C C . ALA A 1 90 ? 2.820 -11.951 -7.370 1.00 91.25 90 ALA A C 1
ATOM 723 O O . ALA A 1 90 ? 3.434 -11.268 -8.188 1.00 91.25 90 ALA A O 1
ATOM 724 N N . THR A 1 91 ? 1.584 -12.390 -7.584 1.00 89.12 91 THR A N 1
ATOM 725 C CA . THR A 1 91 ? 0.753 -12.045 -8.733 1.00 89.12 91 THR A CA 1
ATOM 726 C C . THR A 1 91 ? -0.676 -11.832 -8.254 1.00 89.12 91 THR A C 1
ATOM 728 O O . THR A 1 91 ? -1.084 -12.360 -7.219 1.00 89.12 91 THR A O 1
ATOM 731 N N . GLY A 1 92 ? -1.447 -11.049 -8.997 1.00 83.19 92 GLY A N 1
ATOM 732 C CA . GLY A 1 92 ? -2.847 -10.808 -8.691 1.00 83.19 92 GLY A CA 1
ATOM 733 C C . GLY A 1 92 ? -3.594 -10.322 -9.920 1.00 83.19 92 GLY A C 1
ATOM 734 O O . GLY A 1 92 ? -3.005 -9.733 -10.825 1.00 83.19 92 GLY A O 1
ATOM 735 N N . THR A 1 93 ? -4.898 -10.577 -9.947 1.00 81.25 93 THR A N 1
ATOM 736 C CA . THR A 1 93 ? -5.790 -10.041 -10.972 1.00 81.25 93 THR A CA 1
ATOM 737 C C . THR A 1 93 ? -6.450 -8.786 -10.432 1.00 81.25 93 THR A C 1
ATOM 739 O O . THR A 1 93 ? -7.083 -8.817 -9.378 1.00 81.25 93 THR A O 1
ATOM 742 N N . ILE A 1 94 ? -6.312 -7.689 -11.167 1.00 82.88 94 ILE A N 1
ATOM 743 C CA . ILE A 1 94 ? -7.036 -6.452 -10.901 1.00 82.88 94 ILE A CA 1
ATOM 744 C C . ILE A 1 94 ? -8.101 -6.346 -11.993 1.00 82.88 94 ILE A C 1
ATOM 746 O O . ILE A 1 94 ? -7.728 -6.236 -13.161 1.00 82.88 94 ILE A O 1
ATOM 750 N N . PRO A 1 95 ? -9.404 -6.410 -11.663 1.00 83.19 95 PRO A N 1
ATOM 751 C CA . PRO A 1 95 ? -10.505 -6.330 -12.626 1.00 83.19 95 PRO A CA 1
ATOM 752 C C . PRO A 1 95 ? -10.709 -4.903 -13.174 1.00 83.19 95 PRO A C 1
ATOM 754 O O . PRO A 1 95 ? -11.835 -4.429 -13.319 1.00 83.19 95 PRO A O 1
ATOM 757 N N . LEU A 1 96 ? -9.615 -4.202 -13.473 1.00 80.00 96 LEU A N 1
ATOM 758 C CA . LEU A 1 96 ? -9.601 -2.901 -14.122 1.00 80.00 96 LEU A CA 1
ATOM 759 C C . LEU A 1 96 ? -9.046 -3.066 -15.530 1.00 80.00 96 LEU A C 1
ATOM 761 O O . LEU A 1 96 ? -8.039 -3.740 -15.744 1.00 80.00 96 LEU A O 1
ATOM 765 N N . THR A 1 97 ? -9.708 -2.435 -16.496 1.00 81.00 97 THR A N 1
ATOM 766 C CA . THR A 1 97 ? -9.206 -2.379 -17.866 1.00 81.00 97 THR A CA 1
ATOM 767 C C . THR A 1 97 ? -7.861 -1.647 -17.867 1.00 81.00 97 THR A C 1
ATOM 769 O O . THR A 1 97 ? -7.793 -0.534 -17.337 1.00 81.00 97 THR A O 1
ATOM 772 N N . PRO A 1 98 ? -6.796 -2.234 -18.443 1.00 81.19 98 PRO A N 1
ATOM 773 C CA . PRO A 1 98 ? -5.526 -1.541 -18.589 1.00 81.19 98 PRO A CA 1
ATOM 774 C C . PRO A 1 98 ? -5.722 -0.235 -19.358 1.00 81.19 98 PRO A C 1
ATOM 776 O O . PRO A 1 98 ? -6.334 -0.226 -20.425 1.00 81.19 98 PRO A O 1
ATOM 779 N N . ASN A 1 99 ? -5.200 0.860 -18.815 1.00 82.25 99 ASN A N 1
ATOM 780 C CA . ASN A 1 99 ? -5.118 2.126 -19.528 1.00 82.25 99 ASN A CA 1
ATOM 781 C C . ASN A 1 99 ? -3.706 2.265 -20.098 1.00 82.25 99 ASN A C 1
ATOM 783 O O . ASN A 1 99 ? -2.790 2.672 -19.381 1.00 82.25 99 ASN A O 1
ATOM 787 N N . ASP A 1 100 ? -3.526 1.874 -21.357 1.00 83.44 100 ASP A N 1
ATOM 788 C CA . ASP A 1 100 ? -2.251 2.056 -22.045 1.00 83.44 100 ASP A CA 1
ATOM 789 C C . ASP A 1 100 ? -2.113 3.519 -22.473 1.00 83.44 100 ASP A C 1
ATOM 791 O O . ASP A 1 100 ? -2.782 3.991 -23.392 1.00 83.44 100 ASP A O 1
ATOM 795 N N . THR A 1 101 ? -1.256 4.258 -21.773 1.00 83.25 101 THR A N 1
ATOM 796 C CA . THR A 1 101 ? -0.970 5.662 -22.083 1.00 83.25 101 THR A CA 1
ATOM 797 C C . THR A 1 101 ? -0.038 5.815 -23.285 1.00 83.25 101 THR A C 1
ATOM 799 O O . THR A 1 101 ? 0.233 6.945 -23.695 1.00 83.25 101 THR A O 1
ATOM 802 N N . GLY A 1 102 ? 0.501 4.713 -23.821 1.00 81.38 102 GLY A N 1
ATOM 803 C CA . GLY A 1 102 ? 1.549 4.717 -24.838 1.00 81.38 102 GLY A CA 1
ATOM 804 C C . GLY A 1 102 ? 2.894 5.252 -24.336 1.00 81.38 102 GLY A C 1
ATOM 805 O O . GLY A 1 102 ? 3.815 5.386 -25.135 1.00 81.38 102 GLY A O 1
ATOM 806 N N . ARG A 1 103 ? 3.017 5.559 -23.035 1.00 78.88 103 ARG A N 1
ATOM 807 C CA . ARG A 1 103 ? 4.232 6.085 -22.401 1.00 78.88 103 ARG A CA 1
ATOM 808 C C . ARG A 1 103 ? 4.881 5.029 -21.528 1.00 78.88 103 ARG A C 1
ATOM 810 O O . ARG A 1 103 ? 4.200 4.265 -20.838 1.00 78.88 103 ARG A O 1
ATOM 817 N N . ARG A 1 104 ? 6.207 4.997 -21.519 1.00 81.56 104 ARG A N 1
ATOM 818 C CA . ARG A 1 104 ? 6.991 4.158 -20.612 1.00 81.56 104 ARG A CA 1
ATOM 819 C C . ARG A 1 104 ? 7.573 4.997 -19.483 1.00 81.56 104 ARG A C 1
ATOM 821 O O . ARG A 1 104 ? 7.904 6.161 -19.653 1.00 81.56 104 ARG A O 1
ATOM 828 N N . LEU A 1 105 ? 7.760 4.350 -18.332 1.00 81.25 105 LEU A N 1
ATOM 829 C CA . LEU A 1 105 ? 8.440 4.947 -17.176 1.00 81.25 105 LEU A CA 1
ATOM 830 C C . LEU A 1 105 ? 9.886 5.359 -17.491 1.00 81.25 105 LEU A C 1
ATOM 832 O O . LEU A 1 105 ? 10.420 6.254 -16.848 1.00 81.25 105 LEU A O 1
ATOM 836 N N . VAL A 1 106 ? 10.523 4.672 -18.442 1.00 82.75 106 VAL A N 1
ATOM 837 C CA . VAL A 1 106 ? 11.878 4.958 -18.913 1.00 82.75 106 VAL A CA 1
ATOM 838 C C . VAL A 1 106 ? 11.869 4.881 -20.435 1.00 82.75 106 VAL A C 1
ATOM 840 O O . VAL A 1 106 ? 11.485 3.854 -20.996 1.00 82.75 106 VAL A O 1
ATOM 843 N N . GLU A 1 107 ? 12.304 5.954 -21.087 1.00 82.19 107 GLU A N 1
ATOM 844 C CA . GLU A 1 107 ? 12.476 6.061 -22.539 1.00 82.19 107 GLU A CA 1
ATOM 845 C C . GLU A 1 107 ? 13.811 6.755 -22.843 1.00 82.19 107 GLU A C 1
ATOM 847 O O . GLU A 1 107 ? 14.345 7.473 -21.996 1.00 82.19 107 GLU A O 1
ATOM 852 N N . SER A 1 108 ? 14.363 6.528 -24.039 1.00 83.44 108 SER A N 1
ATOM 853 C CA . SER A 1 108 ? 15.518 7.300 -24.511 1.00 83.44 108 SER A CA 1
ATOM 854 C C . SER A 1 108 ? 15.065 8.709 -24.885 1.00 83.44 108 SER A C 1
ATOM 856 O O . SER A 1 108 ? 14.020 8.878 -25.517 1.00 83.44 108 SER A O 1
ATOM 858 N N . ASP A 1 109 ? 15.863 9.707 -24.521 1.00 80.75 109 ASP A N 1
ATOM 859 C CA . ASP A 1 109 ? 15.679 11.090 -24.946 1.00 80.75 109 ASP A CA 1
ATOM 860 C C . ASP A 1 109 ? 16.877 11.498 -25.806 1.00 80.75 109 ASP A C 1
ATOM 862 O O . ASP A 1 109 ? 18.023 11.419 -25.365 1.00 80.75 109 ASP A O 1
ATOM 866 N N . ASP A 1 110 ? 16.610 11.917 -27.042 1.00 85.62 110 ASP A N 1
ATOM 867 C CA . ASP A 1 110 ? 17.630 12.449 -27.952 1.00 85.62 110 ASP A CA 1
ATOM 868 C C . ASP A 1 110 ? 17.898 13.947 -27.687 1.00 85.62 110 ASP A C 1
ATOM 870 O O . ASP A 1 110 ? 18.700 14.575 -28.374 1.00 85.62 110 ASP A O 1
ATOM 874 N N . PHE A 1 111 ? 17.206 14.550 -26.710 1.00 81.00 111 PHE A N 1
ATOM 875 C CA . PHE A 1 111 ? 17.348 15.938 -26.247 1.00 81.00 111 PHE A CA 1
ATOM 876 C C . PHE A 1 111 ? 17.122 17.019 -27.321 1.00 81.00 111 PHE A C 1
ATOM 878 O O . PHE A 1 111 ? 17.457 18.186 -27.127 1.00 81.00 111 PHE A O 1
ATOM 885 N N . HIS A 1 112 ? 16.502 16.668 -28.450 1.00 81.69 112 HIS A N 1
ATOM 886 C CA . HIS A 1 112 ? 16.171 17.606 -29.531 1.00 81.69 112 HIS A CA 1
ATOM 887 C C . HIS A 1 112 ? 14.874 18.407 -29.293 1.00 81.69 112 HIS A C 1
ATOM 889 O O . HIS A 1 112 ? 14.526 19.282 -30.088 1.00 81.69 112 HIS A O 1
ATOM 895 N N . GLY A 1 113 ? 14.135 18.112 -28.219 1.00 74.75 113 GLY A N 1
ATOM 896 C CA . GLY A 1 113 ? 12.923 18.835 -27.829 1.00 74.75 113 GLY A CA 1
ATOM 897 C C . GLY A 1 113 ? 13.215 20.103 -27.020 1.00 74.75 11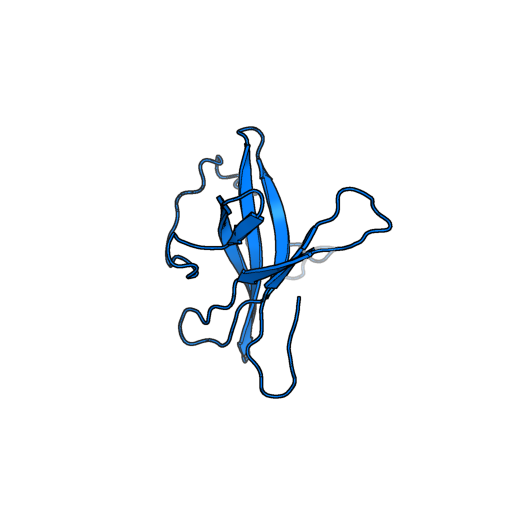3 GLY A C 1
ATOM 898 O O . GLY A 1 113 ? 14.226 20.198 -26.334 1.00 74.75 113 GLY A O 1
ATOM 899 N N . LYS A 1 114 ? 12.297 21.079 -27.054 1.00 71.12 114 LYS A N 1
ATOM 900 C CA . LYS A 1 114 ? 12.380 22.288 -26.204 1.00 71.12 114 LYS A CA 1
ATOM 901 C C . LYS A 1 114 ? 12.087 22.014 -24.722 1.00 71.12 114 LYS A C 1
ATOM 903 O O . LYS A 1 114 ? 12.365 22.865 -23.885 1.00 71.12 114 LYS A O 1
ATOM 908 N N . GLU A 1 115 ? 11.522 20.851 -24.410 1.00 72.25 115 GLU A N 1
ATOM 909 C CA . GLU A 1 115 ? 11.186 20.412 -23.059 1.00 72.25 115 GLU A CA 1
ATOM 910 C C . GLU A 1 115 ? 11.561 18.940 -22.882 1.00 72.25 115 GLU A C 1
ATOM 912 O O . GLU A 1 115 ? 11.489 18.159 -23.835 1.00 72.25 115 GLU A O 1
ATOM 917 N N . ALA A 1 116 ? 11.918 18.565 -21.652 1.00 69.06 116 ALA A N 1
ATOM 918 C CA . ALA A 1 116 ? 12.134 17.173 -21.286 1.00 69.06 116 ALA A CA 1
ATOM 919 C C . ALA A 1 116 ? 10.840 16.376 -21.488 1.00 69.06 116 ALA A C 1
ATOM 921 O O . ALA A 1 116 ? 9.769 16.778 -21.012 1.00 69.06 116 ALA A O 1
ATOM 922 N N . ARG A 1 117 ? 10.935 15.233 -22.173 1.00 64.25 117 ARG A N 1
ATOM 923 C CA . ARG A 1 117 ? 9.787 14.338 -22.337 1.00 64.25 117 ARG A CA 1
ATOM 924 C C . ARG A 1 117 ? 9.416 13.771 -20.967 1.00 64.25 117 ARG A C 1
ATOM 926 O O . ARG A 1 117 ? 10.184 13.037 -20.355 1.00 64.25 117 ARG A O 1
ATOM 933 N N . LYS A 1 118 ? 8.244 14.154 -20.457 1.00 54.31 118 LYS A N 1
ATOM 934 C CA . LYS A 1 118 ? 7.719 13.633 -19.189 1.00 54.31 118 LYS A CA 1
ATOM 935 C C . LYS A 1 118 ? 7.149 12.233 -19.431 1.00 54.31 118 LYS A C 1
ATOM 937 O O . LYS A 1 118 ? 6.095 12.117 -20.062 1.00 54.31 118 LYS A O 1
ATOM 942 N N . SER A 1 119 ? 7.872 11.222 -18.945 1.00 52.88 119 SER A N 1
ATOM 943 C CA . SER A 1 119 ? 7.416 9.830 -18.796 1.00 52.88 119 SER A CA 1
ATOM 944 C C . SER A 1 119 ? 6.112 9.752 -18.010 1.00 52.88 119 SER A C 1
ATOM 946 O O . SER A 1 119 ? 6.065 10.407 -16.941 1.00 52.88 119 SER A O 1
#

pLDDT: mean 88.77, std 8.15, range [52.88, 96.81]

Foldseek 3Di:
DDDDVVDFDFEKDWDAPDPVDPTDI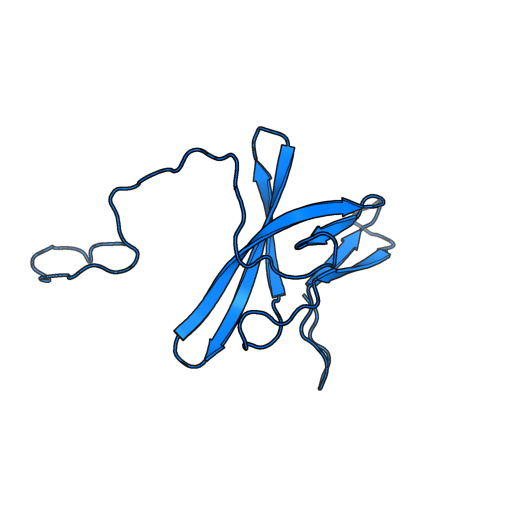DTQAGEDPPPFGTKADFDWDADPVGWIWTFIWTQDPPVGIDTAIFTFDQDPNDGRTDDPVRYPDPDDDDPDDDDCPVDDPDDDDPPPDPDDPDD

Solvent-accessible surface area (backbone atoms only — not comparable to full-atom values): 7591 Å² total; per-residue (Å²): 94,47,67,53,88,100,49,70,38,20,26,52,48,73,50,51,98,38,98,91,41,77,69,50,78,44,80,31,33,68,34,65,53,97,94,30,64,36,34,37,51,72,51,75,50,73,49,100,85,72,51,40,32,32,47,30,29,29,58,55,69,94,82,37,71,46,81,42,79,36,49,39,43,80,54,97,89,37,72,33,33,29,44,99,86,38,39,76,62,95,71,82,88,70,101,61,83,84,82,83,80,89,68,48,92,74,77,91,77,87,76,83,58,99,59,85,85,81,96

Mean predicted aligned error: 6.34 Å

Radius of gyration: 17.83 Å; Cα contacts (8 Å, |Δi|>4): 198; chains: 1; bounding box: 37×37×50 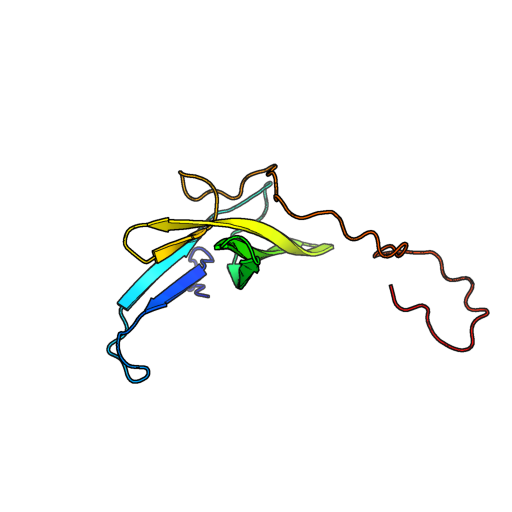Å

Nearest PDB structures (foldseek):
  6mly-assembly3_C  TM=9.046E-01  e=5.379E-06  Bacteroides eggerthii
  3zxj-assembly2_B  TM=8.212E-01  e=3.466E-04  Mycothermus thermophilus
  3zxk-assembly2_B  TM=8.008E-01  e=3.466E-04  Mycothermus thermophilus
  3zxl-assembly2_B  TM=8.089E-01  e=1.010E-03  Mycothermus thermophilus

Organism: NCBI:txid159272

Sequence (119 aa):
FSWPNHGKRRQVCYRADKITGPYEKKVIMEDSYAGFPYVGQGCIIDDKNGNWYGLIFQDRGGVGRVPLLMPVRWTDGWPMLGDRNGHVPATGTIPLTPNDTGRRLVESDDFHGKEARKS

InterPro domains:
  IPR023296 Glycosyl hydrolase, five-bladed beta-propeller domain superfamily [G3DSA:2.115.10.20] (1-102)
  IPR023296 Glycosyl hydrolase, five-bladed beta-propeller domain superfamily [SSF75005] (9-93)
  IPR051795 Glycosyl Hydrolase Family 43 [PTHR42812] (9-115)